Protein AF-A0A662CWD2-F1 (afdb_monomer_lite)

pLDDT: mean 87.71, std 13.75, range [34.31, 96.69]

Secondary structure (DSSP, 8-state):
------HHHHHHHHHHHHHHT--HHHHHHHHTT-SS--------HHHHHHHHHHHHHHHTTT----

Foldseek 3Di:
DPDQQDPVRLVVVLVVVLLVQADVVLQVVVCVVPPDDDDDSSHDPVVVVVVVVVSCVVCVVVPDPD

Radius of gyration: 14.56 Å; chains: 1; bounding box: 24×23×43 Å

Sequence (66 aa):
MNQELSPQQAAENIITYLKQLAEPHFAHQSQRFFKTPVVLLGIRAGQLRQVAKEFYTQIKNSWTLN

Structure (mmCIF, N/CA/C/O backbone):
data_AF-A0A662CWD2-F1
#
_entry.id   AF-A0A662CWD2-F1
#
loop_
_atom_site.group_PDB
_atom_site.id
_atom_site.type_symbol
_atom_site.label_atom_id
_atom_site.label_alt_id
_atom_site.label_comp_id
_atom_site.label_asym_id
_atom_site.label_entity_id
_atom_site.label_seq_id
_atom_site.pdbx_PDB_ins_code
_atom_site.Cartn_x
_atom_site.Cartn_y
_atom_site.Cartn_z
_atom_site.occupancy
_atom_site.B_iso_or_equiv
_atom_site.auth_seq_id
_atom_site.auth_comp_id
_atom_site.auth_asym_id
_atom_site.auth_atom_id
_atom_site.pdbx_PDB_model_num
ATOM 1 N N . MET A 1 1 ? -8.342 -6.226 25.004 1.00 34.31 1 MET A N 1
ATOM 2 C CA . MET A 1 1 ? -8.053 -4.778 25.071 1.00 34.31 1 MET A CA 1
ATOM 3 C C . MET A 1 1 ? -7.673 -4.331 23.673 1.00 34.31 1 MET A C 1
ATOM 5 O O . MET A 1 1 ? -6.592 -4.687 23.226 1.00 34.31 1 MET A O 1
ATOM 9 N N . ASN A 1 2 ? -8.565 -3.636 22.966 1.00 42.94 2 ASN A N 1
ATOM 10 C CA . ASN A 1 2 ? -8.180 -2.936 21.741 1.00 42.94 2 ASN A CA 1
ATOM 11 C C . ASN A 1 2 ? -7.339 -1.742 22.188 1.00 42.94 2 ASN A C 1
ATOM 13 O O . ASN A 1 2 ? -7.888 -0.783 22.720 1.00 42.94 2 ASN A O 1
ATOM 17 N N . GLN A 1 3 ? -6.015 -1.841 22.082 1.00 55.66 3 GLN A N 1
ATOM 18 C CA . GLN A 1 3 ? -5.184 -0.647 22.168 1.00 55.66 3 GLN A CA 1
ATOM 19 C C . GLN A 1 3 ? -5.564 0.229 20.975 1.00 55.66 3 GLN A C 1
ATOM 21 O O . GLN A 1 3 ? -5.436 -0.204 19.830 1.00 55.66 3 GLN A O 1
ATOM 26 N N . GLU A 1 4 ? -6.099 1.418 21.241 1.00 66.19 4 GLU A N 1
ATOM 27 C CA . GLU A 1 4 ? -6.291 2.423 20.202 1.00 66.19 4 GLU A CA 1
ATOM 28 C C . GLU A 1 4 ? -4.907 2.790 19.662 1.00 66.19 4 GLU A C 1
ATOM 30 O O . GLU A 1 4 ? -4.066 3.324 20.385 1.00 66.19 4 GLU A O 1
ATOM 35 N N . LEU A 1 5 ? -4.635 2.421 18.408 1.00 69.31 5 LEU A N 1
ATOM 36 C CA . LEU A 1 5 ? -3.403 2.811 17.733 1.00 69.31 5 LEU A CA 1
ATOM 37 C C . LEU A 1 5 ? -3.427 4.325 17.542 1.00 69.31 5 LEU A C 1
ATOM 39 O O . LEU A 1 5 ? -4.415 4.870 17.044 1.00 69.31 5 LEU A O 1
ATOM 43 N N . SER A 1 6 ? -2.327 5.001 17.876 1.00 83.00 6 SER A N 1
ATOM 44 C CA . SER A 1 6 ? -2.185 6.403 17.490 1.00 83.00 6 SER A CA 1
ATOM 45 C C . SER A 1 6 ? -2.219 6.524 15.957 1.00 83.00 6 SER A C 1
ATOM 47 O O . SER A 1 6 ? -1.824 5.579 15.260 1.00 83.00 6 SER A O 1
ATOM 49 N N . PRO A 1 7 ? -2.631 7.675 15.391 1.00 83.75 7 PRO A N 1
ATOM 50 C CA . PRO A 1 7 ? -2.620 7.871 13.940 1.00 83.75 7 PRO A CA 1
ATOM 51 C C . PRO A 1 7 ? -1.259 7.558 13.301 1.00 83.75 7 PRO A C 1
ATOM 53 O O . PRO A 1 7 ? -1.196 6.973 12.219 1.00 83.75 7 PRO A O 1
ATOM 56 N N . GLN A 1 8 ? -0.167 7.877 14.004 1.00 86.62 8 GLN A N 1
ATOM 57 C CA . GLN A 1 8 ? 1.191 7.564 13.568 1.00 86.62 8 GLN A CA 1
ATOM 58 C C . GLN A 1 8 ? 1.446 6.051 13.514 1.00 86.62 8 GLN A C 1
ATOM 60 O O . GLN A 1 8 ? 1.896 5.546 12.488 1.00 86.62 8 GLN A O 1
ATOM 65 N N . GLN A 1 9 ? 1.114 5.315 14.578 1.00 87.56 9 GLN A N 1
ATOM 66 C CA . GLN A 1 9 ? 1.303 3.861 14.624 1.00 87.56 9 GLN A CA 1
ATOM 67 C C . GLN A 1 9 ? 0.449 3.149 13.570 1.00 87.56 9 GLN A C 1
ATOM 69 O O . GLN A 1 9 ? 0.907 2.208 12.923 1.00 87.56 9 GLN A O 1
ATOM 74 N N . ALA A 1 10 ? -0.784 3.615 13.357 1.00 87.31 10 ALA A N 1
ATOM 75 C CA . ALA A 1 10 ? -1.644 3.102 12.299 1.00 87.31 10 ALA A CA 1
ATOM 76 C C . ALA A 1 10 ? -1.010 3.314 10.913 1.00 87.31 10 ALA A C 1
ATOM 78 O O . ALA A 1 10 ? -0.952 2.376 10.118 1.00 87.31 10 ALA A O 1
ATOM 79 N N . ALA A 1 11 ? -0.477 4.509 10.638 1.00 89.94 11 ALA A N 1
ATOM 80 C CA . ALA A 1 11 ? 0.204 4.801 9.379 1.00 89.94 11 ALA A CA 1
ATOM 81 C C . ALA A 1 11 ? 1.457 3.929 9.173 1.00 89.94 11 ALA A C 1
ATOM 83 O O . ALA A 1 11 ? 1.635 3.356 8.097 1.00 89.94 11 ALA A O 1
ATOM 84 N N . GLU A 1 12 ? 2.299 3.776 10.196 1.00 93.1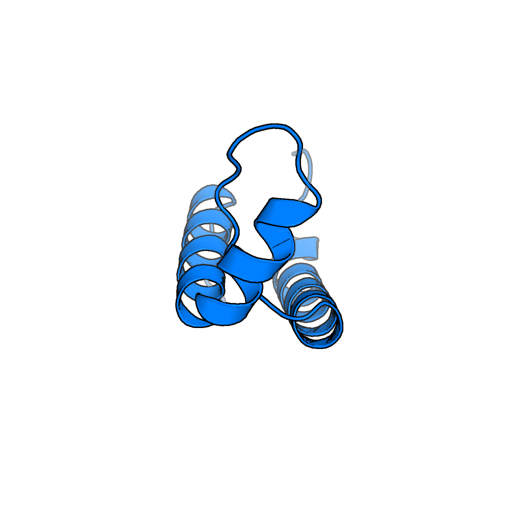2 12 GLU A N 1
ATOM 85 C CA . GLU A 1 12 ? 3.507 2.941 10.146 1.00 93.12 12 GLU A CA 1
ATOM 86 C C . GLU A 1 12 ? 3.175 1.465 9.879 1.00 93.12 12 GLU A C 1
ATOM 88 O O . GLU A 1 12 ? 3.800 0.827 9.022 1.00 93.12 12 GLU A O 1
ATOM 93 N N . ASN A 1 13 ? 2.142 0.938 10.542 1.00 91.50 13 ASN A N 1
ATOM 94 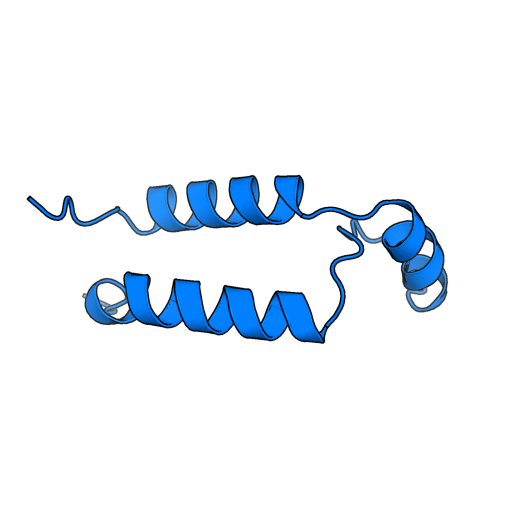C CA . ASN A 1 13 ? 1.664 -0.428 10.335 1.00 91.50 13 ASN A CA 1
ATOM 95 C C . ASN A 1 13 ? 1.121 -0.629 8.914 1.00 91.50 13 ASN A C 1
ATOM 97 O O . ASN A 1 13 ? 1.472 -1.609 8.254 1.00 91.50 13 ASN A O 1
ATOM 101 N N . ILE A 1 14 ? 0.322 0.319 8.410 1.00 93.38 14 ILE A N 1
ATOM 102 C CA . ILE A 1 14 ? -0.213 0.289 7.040 1.00 93.38 14 ILE A CA 1
ATOM 103 C C . ILE A 1 14 ? 0.929 0.300 6.020 1.00 93.38 14 ILE A C 1
ATOM 105 O O . ILE A 1 14 ? 0.951 -0.533 5.116 1.00 93.38 14 ILE A O 1
ATOM 109 N N . ILE A 1 15 ? 1.907 1.200 6.164 1.00 94.69 15 ILE A N 1
ATOM 110 C CA . ILE A 1 15 ? 3.061 1.281 5.256 1.00 94.69 15 ILE A CA 1
ATOM 111 C C . ILE A 1 15 ? 3.859 -0.025 5.279 1.00 94.69 15 ILE A C 1
ATOM 113 O O . ILE A 1 15 ? 4.244 -0.530 4.222 1.00 94.69 15 ILE A O 1
ATOM 117 N N . THR A 1 16 ? 4.105 -0.580 6.467 1.00 95.94 16 THR A N 1
ATOM 118 C CA . THR A 1 16 ? 4.831 -1.846 6.633 1.00 95.94 16 THR A CA 1
ATOM 119 C C . THR A 1 16 ? 4.109 -2.987 5.927 1.00 95.94 16 THR A C 1
ATOM 121 O O . THR A 1 16 ? 4.725 -3.719 5.154 1.00 95.94 16 THR A O 1
ATOM 124 N N . TYR A 1 17 ? 2.796 -3.091 6.117 1.00 95.75 17 TYR A N 1
ATOM 125 C CA . TYR A 1 17 ? 1.979 -4.101 5.456 1.00 95.75 17 TYR A CA 1
ATOM 126 C C . TYR A 1 17 ? 1.968 -3.933 3.930 1.00 95.75 17 TYR A C 1
ATOM 128 O O . TYR A 1 17 ? 2.192 -4.891 3.195 1.00 95.75 17 TYR A O 1
ATOM 136 N N . LEU A 1 18 ? 1.788 -2.710 3.422 1.00 95.81 18 LEU A N 1
ATOM 137 C CA . LEU A 1 18 ? 1.808 -2.453 1.979 1.00 95.81 18 LEU A CA 1
ATOM 138 C C . LEU A 1 18 ? 3.158 -2.829 1.350 1.00 95.81 18 LEU A C 1
ATOM 140 O O . LEU A 1 18 ? 3.186 -3.367 0.245 1.00 95.81 18 LEU A O 1
ATOM 144 N N . LYS A 1 19 ? 4.276 -2.605 2.052 1.00 95.81 19 LYS A N 1
ATOM 145 C CA . LYS A 1 19 ? 5.605 -3.046 1.598 1.00 95.81 19 LYS A CA 1
ATOM 146 C C . LYS A 1 19 ? 5.725 -4.571 1.518 1.00 95.81 19 LYS A C 1
ATOM 148 O O . LYS A 1 19 ? 6.402 -5.060 0.622 1.00 95.81 19 LYS A O 1
ATOM 153 N N . GLN A 1 20 ? 5.068 -5.318 2.407 1.00 96.12 20 GLN A N 1
ATOM 154 C CA . GLN A 1 20 ? 5.046 -6.788 2.357 1.00 96.12 20 GLN A CA 1
ATOM 155 C C . GLN A 1 20 ? 4.244 -7.321 1.165 1.00 96.12 20 GLN A C 1
ATOM 157 O O . GLN A 1 20 ? 4.536 -8.402 0.664 1.00 96.12 20 GLN A O 1
ATOM 162 N N . LEU A 1 21 ? 3.262 -6.554 0.687 1.00 95.50 21 LEU A N 1
ATOM 163 C CA . LEU A 1 21 ? 2.481 -6.879 -0.508 1.00 95.50 21 LEU A CA 1
ATOM 164 C C . LEU A 1 21 ? 3.140 -6.425 -1.815 1.00 95.50 21 LEU A C 1
ATOM 166 O O . LEU A 1 21 ? 2.524 -6.529 -2.875 1.00 95.50 21 LEU A O 1
ATOM 170 N N . ALA A 1 22 ? 4.351 -5.867 -1.757 1.00 95.56 22 ALA A N 1
ATOM 171 C CA . ALA A 1 22 ? 4.983 -5.308 -2.935 1.00 95.56 22 ALA A CA 1
ATOM 172 C C . ALA A 1 22 ? 5.285 -6.393 -3.981 1.00 95.56 22 ALA A C 1
ATOM 174 O O . ALA A 1 22 ? 5.907 -7.412 -3.686 1.00 95.56 22 ALA A O 1
ATOM 175 N N . GLU A 1 23 ? 4.906 -6.127 -5.230 1.00 95.94 23 GLU A N 1
ATOM 176 C CA . GLU A 1 23 ? 5.227 -6.954 -6.391 1.00 95.94 23 GLU A CA 1
ATOM 177 C C . GLU A 1 23 ? 6.128 -6.142 -7.349 1.00 95.94 23 GLU A C 1
ATOM 179 O O . GLU A 1 23 ? 5.628 -5.420 -8.223 1.00 95.94 23 GLU A O 1
ATOM 184 N N . PRO A 1 24 ? 7.470 -6.237 -7.227 1.00 94.06 24 PRO A N 1
ATOM 185 C CA . PRO A 1 24 ? 8.408 -5.379 -7.961 1.00 94.06 24 PRO A CA 1
ATOM 186 C C . PRO A 1 24 ? 8.243 -5.435 -9.482 1.00 94.06 24 PRO A C 1
ATOM 188 O O . PRO A 1 24 ? 8.389 -4.426 -10.170 1.00 94.06 24 PRO A O 1
ATOM 191 N N . HIS A 1 25 ? 7.873 -6.600 -10.020 1.00 94.50 25 HIS A N 1
ATOM 192 C CA . HIS A 1 25 ? 7.622 -6.761 -11.449 1.00 94.50 25 HIS A CA 1
ATOM 193 C C . HIS A 1 25 ? 6.528 -5.807 -11.957 1.00 94.50 25 HIS A C 1
ATOM 195 O O . HIS A 1 25 ? 6.720 -5.111 -12.956 1.00 94.50 25 HIS A O 1
ATOM 201 N N . PHE A 1 26 ? 5.408 -5.708 -11.237 1.00 94.88 26 PHE A N 1
ATOM 202 C CA . PHE A 1 26 ? 4.317 -4.798 -11.586 1.00 94.88 26 PHE A CA 1
ATOM 203 C C . PHE A 1 26 ? 4.673 -3.335 -11.310 1.00 94.88 26 PHE A C 1
ATOM 205 O O . PHE A 1 26 ? 4.216 -2.453 -12.041 1.00 94.88 26 PHE A O 1
ATOM 212 N N . ALA A 1 27 ? 5.520 -3.059 -10.313 1.00 94.50 27 ALA A N 1
ATOM 213 C CA . ALA A 1 27 ? 6.035 -1.714 -10.058 1.00 94.50 27 ALA A CA 1
ATOM 214 C C . ALA A 1 27 ? 6.844 -1.182 -11.253 1.00 94.50 27 ALA A C 1
ATOM 216 O O . ALA A 1 27 ? 6.577 -0.082 -11.740 1.00 94.50 27 ALA A O 1
ATOM 217 N N . HIS A 1 28 ? 7.764 -1.994 -11.786 1.00 93.44 28 HIS A N 1
ATOM 218 C CA . HIS A 1 28 ? 8.556 -1.638 -12.967 1.00 93.44 28 HIS A CA 1
ATOM 219 C C . HIS A 1 28 ? 7.690 -1.408 -14.207 1.00 93.44 28 HIS A C 1
ATOM 221 O O . HIS A 1 28 ? 7.919 -0.454 -14.950 1.00 93.44 28 HIS A O 1
ATOM 227 N N . GLN A 1 29 ? 6.673 -2.247 -14.428 1.00 94.06 29 GLN A N 1
ATOM 228 C CA . GLN A 1 29 ? 5.734 -2.031 -15.530 1.00 94.06 29 GLN A CA 1
ATOM 229 C C . GLN A 1 29 ? 4.953 -0.723 -15.359 1.00 94.06 29 GLN A C 1
ATOM 231 O O . GLN A 1 29 ? 4.812 0.043 -16.312 1.00 94.06 29 GLN A O 1
ATOM 236 N N . SER A 1 30 ? 4.488 -0.447 -14.140 1.00 93.56 30 SER A N 1
ATOM 237 C CA . SER A 1 30 ? 3.652 0.715 -13.838 1.00 93.56 30 SER A CA 1
ATOM 238 C C . SER A 1 30 ? 4.408 2.041 -13.962 1.00 93.56 30 SER A C 1
ATOM 240 O O . SER A 1 30 ? 3.820 3.037 -14.378 1.00 93.56 30 SER A O 1
ATOM 242 N N . GLN A 1 31 ? 5.719 2.057 -13.693 1.00 93.50 31 GLN A N 1
ATOM 243 C CA . GLN A 1 31 ? 6.575 3.237 -13.874 1.00 93.50 31 GLN A CA 1
ATOM 244 C C . GLN A 1 31 ? 6.501 3.807 -15.300 1.00 93.50 31 GLN A C 1
ATOM 246 O O . GLN A 1 31 ? 6.650 5.012 -15.483 1.00 93.50 31 GLN A O 1
ATOM 251 N N . ARG A 1 32 ? 6.221 2.976 -16.314 1.00 94.25 32 ARG A N 1
ATOM 252 C CA . ARG A 1 32 ? 6.111 3.412 -17.718 1.00 94.25 32 ARG A CA 1
ATOM 253 C C . ARG A 1 32 ? 4.961 4.400 -17.951 1.00 94.25 32 ARG A C 1
ATOM 255 O O . ARG A 1 32 ? 5.004 5.144 -18.924 1.00 94.25 32 ARG A O 1
ATOM 262 N N . PHE A 1 33 ? 3.957 4.426 -17.070 1.00 94.06 33 PHE A N 1
ATOM 263 C CA . PHE A 1 33 ? 2.846 5.381 -17.135 1.00 94.06 33 PHE A CA 1
ATOM 264 C C . PHE A 1 33 ? 3.176 6.739 -16.499 1.00 94.06 33 PHE A C 1
ATOM 266 O O . PHE A 1 33 ? 2.439 7.704 -16.704 1.00 94.06 33 PHE A O 1
ATOM 273 N N . PHE A 1 34 ? 4.278 6.842 -15.752 1.00 94.81 34 PHE A N 1
ATOM 274 C CA . PHE A 1 34 ? 4.702 8.070 -15.088 1.00 94.81 34 PHE A CA 1
ATOM 275 C C . PHE A 1 34 ? 5.892 8.686 -15.825 1.00 94.81 34 PHE A C 1
ATOM 277 O O . PHE A 1 34 ? 6.913 8.040 -16.053 1.00 94.81 34 PHE A O 1
ATOM 284 N N . LYS A 1 35 ? 5.771 9.971 -16.178 1.00 94.00 35 LYS A N 1
ATOM 285 C CA . LYS A 1 35 ? 6.838 10.731 -16.856 1.00 94.00 35 LYS A CA 1
ATOM 286 C C . LYS A 1 35 ? 8.056 10.967 -15.960 1.00 94.00 35 LYS A C 1
ATOM 288 O O . LYS A 1 35 ? 9.144 11.226 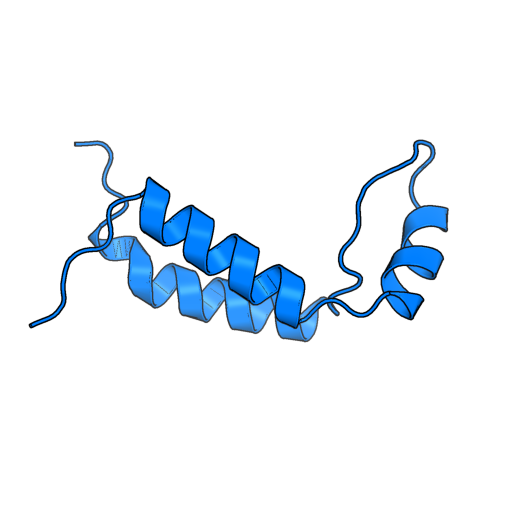-16.461 1.00 94.00 35 LYS A O 1
ATOM 293 N N . THR A 1 36 ? 7.859 10.895 -14.649 1.00 95.81 36 THR A N 1
ATOM 294 C CA . THR A 1 36 ? 8.895 11.050 -13.633 1.00 95.81 36 THR A CA 1
ATOM 295 C C . THR A 1 36 ? 9.059 9.748 -12.852 1.00 95.81 36 THR A C 1
ATOM 297 O O . THR A 1 36 ? 8.076 9.019 -12.675 1.00 95.81 36 THR A O 1
ATOM 300 N N . PRO A 1 37 ? 10.271 9.443 -12.358 1.00 93.44 37 PRO A N 1
ATOM 301 C CA . PRO A 1 37 ? 10.478 8.334 -11.436 1.00 93.44 37 PRO A CA 1
ATOM 302 C C . PRO A 1 37 ? 9.571 8.474 -10.210 1.00 93.44 37 PRO A C 1
ATOM 304 O O . PRO A 1 37 ? 9.592 9.501 -9.532 1.00 93.44 37 PRO A O 1
ATOM 307 N N . VAL A 1 38 ? 8.773 7.447 -9.936 1.00 94.62 38 VAL A N 1
ATOM 308 C CA . VAL A 1 38 ? 7.918 7.345 -8.752 1.00 94.62 38 VAL A CA 1
ATOM 309 C C . VAL A 1 38 ? 8.157 6.000 -8.079 1.00 94.62 38 VAL A C 1
ATOM 311 O O . VAL A 1 38 ? 8.319 4.971 -8.732 1.00 94.62 38 VAL A O 1
ATOM 314 N N . VAL A 1 39 ? 8.188 5.988 -6.748 1.00 92.56 39 VAL A N 1
ATOM 315 C CA . VAL A 1 39 ? 8.312 4.735 -5.997 1.00 92.56 39 VAL A CA 1
ATOM 316 C C . VAL A 1 39 ? 6.952 4.049 -5.988 1.00 92.56 39 VAL A C 1
ATOM 318 O O . VAL A 1 39 ? 6.000 4.543 -5.386 1.00 92.56 39 VAL A O 1
A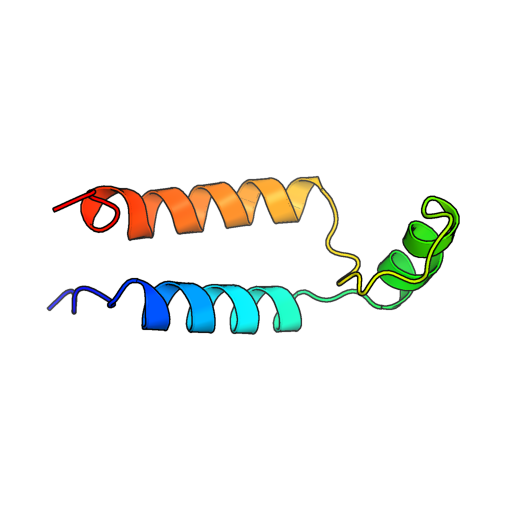TOM 321 N N . LEU A 1 40 ? 6.861 2.905 -6.663 1.00 95.19 40 LEU A N 1
ATOM 322 C CA . LEU A 1 40 ? 5.648 2.098 -6.748 1.00 95.19 40 LEU A CA 1
ATOM 323 C C . LEU A 1 40 ? 5.874 0.754 -6.063 1.00 95.19 40 LEU A C 1
ATOM 325 O O . LEU A 1 40 ? 6.932 0.148 -6.201 1.00 95.19 40 LEU A O 1
ATOM 329 N N . LEU A 1 41 ? 4.853 0.267 -5.359 1.00 96.25 41 LEU A N 1
ATOM 330 C CA . LEU A 1 41 ? 4.877 -1.059 -4.733 1.00 96.25 41 LEU A CA 1
ATOM 331 C C . LEU A 1 41 ? 4.358 -2.161 -5.669 1.00 96.25 41 LEU A C 1
ATOM 333 O O . LEU A 1 41 ? 4.499 -3.333 -5.362 1.00 96.25 41 LEU A O 1
ATOM 337 N N . GLY A 1 42 ? 3.751 -1.812 -6.809 1.00 95.94 42 GLY A N 1
ATOM 338 C CA . GLY A 1 42 ? 3.252 -2.801 -7.774 1.00 95.94 42 GLY A CA 1
ATOM 339 C C . GLY A 1 42 ? 2.037 -3.609 -7.301 1.00 95.94 42 GLY A C 1
ATOM 340 O O . GLY A 1 42 ? 1.715 -4.627 -7.901 1.00 95.94 42 GLY A O 1
ATOM 341 N N . ILE A 1 43 ? 1.342 -3.161 -6.251 1.00 96.00 43 ILE A N 1
ATOM 342 C CA . ILE A 1 43 ? 0.155 -3.840 -5.716 1.00 96.00 43 ILE A CA 1
ATOM 343 C C . ILE A 1 43 ? -0.991 -3.732 -6.726 1.00 96.00 43 ILE A C 1
ATOM 345 O O . ILE A 1 43 ? -1.335 -2.639 -7.188 1.00 96.00 43 ILE A O 1
ATOM 349 N N . ARG A 1 44 ? -1.626 -4.861 -7.050 1.00 93.50 44 ARG A N 1
ATOM 350 C CA . ARG A 1 44 ? -2.756 -4.890 -7.988 1.00 93.50 44 ARG A CA 1
ATOM 351 C C . ARG A 1 44 ? -3.947 -4.121 -7.423 1.00 93.50 44 ARG A C 1
ATOM 353 O O . ARG A 1 44 ? -4.268 -4.215 -6.240 1.00 93.50 44 ARG A O 1
ATOM 360 N N . ALA A 1 45 ? -4.677 -3.424 -8.294 1.00 92.88 45 ALA A N 1
ATOM 361 C CA . ALA A 1 45 ? -5.762 -2.535 -7.878 1.00 92.88 45 ALA A CA 1
ATOM 362 C C . ALA A 1 45 ? -6.864 -3.240 -7.060 1.00 92.88 45 ALA A C 1
ATOM 364 O O . ALA A 1 45 ? -7.395 -2.654 -6.122 1.00 92.88 45 ALA A O 1
ATOM 365 N N . GLY A 1 46 ? -7.208 -4.490 -7.396 1.00 95.88 46 GLY A N 1
ATOM 366 C CA . GLY A 1 46 ? -8.210 -5.265 -6.654 1.00 95.88 46 GLY A CA 1
ATOM 367 C C . GLY A 1 46 ? -7.797 -5.527 -5.203 1.00 95.88 46 GLY A C 1
ATOM 368 O O . GLY A 1 46 ? -8.556 -5.222 -4.287 1.00 95.88 46 GLY A O 1
ATOM 369 N N . GLN A 1 47 ? -6.566 -6.001 -5.004 1.00 95.44 47 GLN A N 1
ATOM 370 C CA . GLN A 1 47 ? -5.997 -6.249 -3.679 1.00 95.44 47 GLN A CA 1
ATOM 371 C C . GLN A 1 47 ? -5.857 -4.950 -2.882 1.00 95.44 47 GLN A C 1
ATOM 373 O O . GLN A 1 47 ? -6.260 -4.895 -1.725 1.00 95.44 47 GLN A O 1
ATOM 378 N N . LEU A 1 48 ? -5.365 -3.879 -3.515 1.00 95.88 48 LEU A N 1
ATOM 379 C CA . LEU A 1 48 ? -5.230 -2.580 -2.859 1.00 95.88 48 LEU A CA 1
ATOM 380 C C . LEU A 1 48 ? -6.581 -2.048 -2.357 1.00 95.88 48 LEU A C 1
ATOM 382 O O . LEU A 1 48 ? -6.662 -1.558 -1.235 1.00 95.88 48 LEU A O 1
ATOM 386 N N . ARG A 1 49 ? -7.655 -2.176 -3.150 1.00 96.69 49 ARG A N 1
ATOM 387 C CA . ARG A 1 49 ? -9.009 -1.770 -2.729 1.00 96.69 49 ARG A CA 1
ATOM 388 C C . ARG A 1 49 ? -9.523 -2.596 -1.555 1.00 96.69 49 ARG A C 1
ATOM 390 O O . ARG A 1 49 ? -10.143 -2.033 -0.655 1.00 96.69 49 ARG A O 1
ATOM 397 N N . GLN A 1 50 ? -9.287 -3.906 -1.572 1.00 96.06 50 GLN A N 1
ATOM 398 C CA . GLN A 1 50 ? -9.682 -4.785 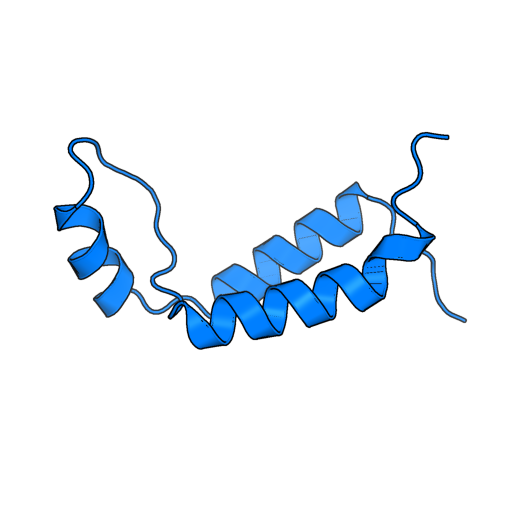-0.475 1.00 96.06 50 GLN A CA 1
ATOM 399 C C . GLN A 1 50 ? -8.984 -4.368 0.826 1.00 96.06 50 GLN A C 1
ATOM 401 O O . GLN A 1 50 ? -9.652 -4.060 1.810 1.00 96.06 50 GLN A O 1
ATOM 406 N N . VAL A 1 51 ? -7.657 -4.258 0.789 1.00 95.25 51 VAL A N 1
ATOM 407 C CA . VAL A 1 51 ? -6.828 -3.864 1.936 1.00 95.25 51 VAL A CA 1
ATOM 408 C C . VAL A 1 51 ? -7.198 -2.466 2.443 1.00 95.25 51 VAL A C 1
ATOM 410 O O . VAL A 1 51 ? -7.337 -2.253 3.644 1.00 95.25 51 VAL A O 1
ATOM 413 N N . ALA A 1 52 ? -7.437 -1.507 1.543 1.00 94.50 52 ALA A N 1
ATOM 414 C CA . ALA A 1 52 ? -7.866 -0.163 1.927 1.00 94.50 52 ALA A CA 1
ATOM 415 C C . ALA A 1 52 ? -9.196 -0.173 2.700 1.00 94.50 52 ALA A C 1
ATOM 417 O O . ALA A 1 52 ? -9.352 0.562 3.677 1.00 94.50 52 ALA A O 1
ATOM 418 N N . LYS A 1 53 ? -10.149 -1.027 2.302 1.00 95.31 53 LYS A N 1
ATOM 419 C CA . LYS A 1 53 ? -11.428 -1.190 3.007 1.00 95.31 53 LYS A CA 1
ATOM 420 C C . LYS A 1 53 ? -11.239 -1.802 4.398 1.00 95.31 53 LYS A C 1
ATOM 422 O O . LYS A 1 53 ? -11.914 -1.384 5.343 1.00 95.31 53 LYS A O 1
ATOM 427 N N . GLU A 1 54 ? -10.338 -2.772 4.525 1.00 93.31 54 GLU A N 1
ATOM 428 C CA . GLU A 1 54 ? -9.990 -3.399 5.803 1.00 93.31 54 GLU A CA 1
ATOM 429 C C . GLU A 1 54 ? -9.378 -2.369 6.762 1.00 93.31 54 GLU A C 1
ATOM 431 O O . GLU A 1 54 ? -9.894 -2.188 7.866 1.00 93.31 54 GLU A O 1
ATOM 436 N N . PHE A 1 55 ? -8.376 -1.607 6.312 1.00 92.00 55 PHE A N 1
ATOM 437 C CA . PHE A 1 55 ? -7.763 -0.550 7.119 1.00 92.00 55 PHE A CA 1
ATOM 438 C C . PHE A 1 55 ? -8.749 0.540 7.513 1.00 92.00 55 PHE A C 1
ATOM 440 O O . PHE A 1 55 ? -8.819 0.892 8.687 1.00 92.00 55 PHE A O 1
ATOM 447 N N . TYR A 1 56 ? -9.565 1.027 6.575 1.00 90.19 56 TYR A N 1
ATOM 448 C CA . TYR A 1 56 ? -10.604 2.005 6.890 1.00 90.19 56 TYR A CA 1
ATOM 449 C C . TYR A 1 56 ? -11.534 1.500 7.998 1.00 90.19 56 TYR A C 1
ATOM 451 O O . TYR A 1 56 ? -11.818 2.220 8.949 1.00 90.19 56 TYR A O 1
ATOM 459 N N . THR A 1 57 ? -11.974 0.243 7.916 1.00 89.81 57 THR A N 1
ATOM 460 C CA . THR A 1 57 ? -12.870 -0.343 8.923 1.00 89.81 57 THR A CA 1
ATOM 461 C C . THR A 1 57 ? -12.230 -0.381 10.311 1.00 89.81 57 THR A C 1
ATOM 463 O O . THR A 1 57 ? -12.937 -0.178 11.297 1.00 89.81 57 THR A O 1
ATOM 466 N N . GLN A 1 58 ? -10.914 -0.597 10.383 1.00 86.56 58 GLN A N 1
ATOM 467 C CA . GLN A 1 58 ? -10.153 -0.627 11.632 1.00 86.56 58 GLN A CA 1
ATOM 468 C C . GLN A 1 58 ? -9.934 0.772 12.223 1.00 86.56 58 GLN A C 1
ATOM 470 O O . GLN A 1 58 ? -10.065 0.941 13.431 1.00 86.56 58 GLN A O 1
ATOM 475 N N . ILE A 1 59 ? -9.625 1.774 11.391 1.00 87.06 59 ILE A N 1
ATOM 476 C CA . ILE A 1 59 ? -9.169 3.093 11.869 1.00 87.06 59 ILE A CA 1
ATOM 477 C C . ILE A 1 59 ? -10.261 4.166 11.906 1.00 87.06 59 ILE A C 1
ATOM 479 O O . ILE A 1 59 ? -10.083 5.180 12.573 1.00 87.06 59 ILE A O 1
ATOM 483 N N . LYS A 1 60 ? -11.391 3.982 11.207 1.00 85.69 60 LYS A N 1
ATOM 484 C CA . LYS A 1 60 ? -12.423 5.027 11.037 1.00 85.69 60 LYS A CA 1
ATOM 485 C C . LYS A 1 60 ? -12.962 5.608 12.347 1.00 85.69 60 LYS A C 1
ATOM 487 O O . LYS A 1 60 ? -13.375 6.758 12.362 1.00 85.69 60 LYS A O 1
ATOM 492 N N . ASN A 1 61 ? -12.966 4.822 13.423 1.00 81.12 61 ASN A N 1
ATOM 493 C CA . ASN A 1 61 ? -13.465 5.259 14.728 1.00 81.12 61 ASN A CA 1
ATOM 494 C C . ASN A 1 61 ? -12.437 6.114 15.487 1.00 81.12 61 ASN A C 1
ATOM 496 O O . ASN A 1 61 ? -12.821 6.879 16.361 1.00 81.12 61 ASN A O 1
ATOM 500 N N . SER A 1 62 ? -11.153 5.986 15.146 1.00 73.88 62 SER A N 1
ATOM 501 C CA . SER A 1 62 ? -10.037 6.717 15.760 1.00 73.88 62 SER A CA 1
ATOM 502 C C . SER A 1 62 ? -9.568 7.895 14.896 1.00 73.88 62 SER A C 1
ATOM 504 O O . SER A 1 62 ? -8.818 8.748 15.359 1.00 73.88 62 SER A O 1
ATOM 506 N N . TRP A 1 63 ? -10.009 7.965 13.635 1.00 71.38 63 TRP A N 1
ATOM 507 C CA . TRP A 1 63 ? -9.718 9.060 12.707 1.00 71.38 63 TRP A CA 1
ATOM 508 C C . TRP A 1 63 ? -10.741 10.196 12.866 1.00 71.38 63 TRP A C 1
ATOM 510 O O . TRP A 1 63 ? -11.535 10.481 11.970 1.00 71.38 63 TRP A O 1
ATOM 520 N N . THR A 1 64 ? -10.750 10.834 14.035 1.00 67.81 64 THR A N 1
ATOM 521 C CA . THR A 1 64 ? -11.568 12.024 14.323 1.00 67.81 64 THR A CA 1
ATOM 522 C C . THR A 1 64 ? -10.671 13.249 14.484 1.00 67.81 64 THR A C 1
ATOM 524 O O . THR A 1 64 ? -9.608 13.141 15.081 1.00 67.81 64 THR A O 1
ATOM 527 N N . LEU A 1 65 ? -11.101 14.408 13.970 1.00 56.56 65 LEU A N 1
ATOM 528 C CA . LEU A 1 65 ? -10.389 15.704 13.987 1.00 56.56 65 LEU A CA 1
ATOM 529 C C . LEU A 1 65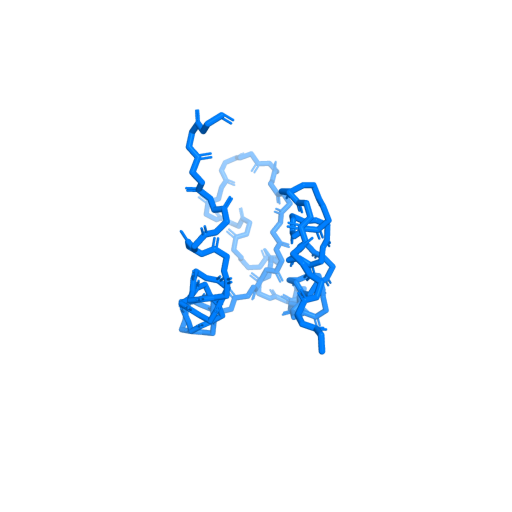 ? -10.225 16.344 15.388 1.00 56.56 65 LEU A C 1
ATOM 531 O O . LEU A 1 65 ? -10.008 17.551 15.465 1.00 56.56 65 LEU A O 1
ATOM 535 N N . ASN A 1 66 ? -10.378 15.577 16.469 1.00 46.78 66 ASN A N 1
ATOM 536 C CA . ASN A 1 66 ? -10.415 16.118 17.830 1.00 46.78 66 ASN A CA 1
ATOM 537 C C . ASN A 1 66 ? -9.036 16.566 18.316 1.00 46.78 66 ASN A C 1
ATOM 539 O O . ASN A 1 66 ? -8.085 15.761 18.196 1.00 46.78 66 ASN A O 1
#